Protein AF-A0A7J6SZP0-F1 (afdb_monomer_lite)

Secondary structure (DSSP, 8-state):
--HHHHHHHHHHHHHHHHHHHHHHHHH-PPP----S---------PPPPHHHHHH--PEEEEE-----TT---------HHHHHHHHTSTT-SSPPPEEEEESS--TTGGGTTTSTTEEEEES-TT-HHHHHT-

Radius of gyration: 18.11 Å; chains: 1; bounding box: 57×41×34 Å

InterPro domains:
  IPR003148 Regulator of K+ conductance, N-terminal lobe [PF22614] (77-134)

Foldseek 3Di:
DDPVVVVVVVVVVVVVVVVVVVVVVVVDDPDDDDDDDDDDPPPDFAFADVCLLVVDPAAEAEDDADQDPVNDRDQEAPPVCVVVVVLPDPVNPDRHAYEYEDCDDHPCVVVPRPPPRYGYQHDHSPDPVSVSSD

Structure (mmCIF, N/CA/C/O backbone):
data_AF-A0A7J6SZP0-F1
#
_entry.id   AF-A0A7J6SZP0-F1
#
loop_
_atom_site.group_PDB
_atom_site.id
_atom_site.type_symbol
_atom_site.label_atom_id
_atom_site.label_alt_id
_atom_site.label_comp_id
_atom_site.label_asym_id
_atom_site.label_entity_id
_atom_site.label_seq_id
_atom_site.pdbx_PDB_ins_code
_atom_site.Cartn_x
_atom_site.Cartn_y
_atom_site.Cartn_z
_atom_site.occupancy
_atom_site.B_iso_or_equiv
_atom_site.auth_seq_id
_atom_site.auth_comp_id
_atom_site.auth_asym_id
_atom_site.auth_atom_id
_atom_site.pdbx_PDB_model_num
ATOM 1 N N . VAL A 1 1 ? -26.754 -28.626 -17.261 1.00 53.50 1 VAL A N 1
ATOM 2 C CA . VAL A 1 1 ? -25.837 -28.246 -16.164 1.00 53.50 1 VAL A CA 1
ATOM 3 C C . VAL A 1 1 ? -26.694 -27.663 -15.058 1.00 53.50 1 VAL A C 1
ATOM 5 O O . VAL A 1 1 ? -27.429 -26.722 -15.334 1.00 53.50 1 VAL A O 1
ATOM 8 N N . THR A 1 2 ? -26.725 -28.284 -13.882 1.00 62.03 2 THR A N 1
ATOM 9 C CA . THR A 1 2 ? -27.535 -27.809 -12.745 1.00 62.03 2 THR A CA 1
ATOM 10 C C . THR A 1 2 ? -26.782 -26.728 -11.961 1.00 62.03 2 THR A C 1
ATOM 12 O O . THR A 1 2 ? -25.554 -26.681 -11.993 1.00 62.03 2 THR A O 1
ATOM 15 N N . LEU A 1 3 ? -27.505 -25.841 -11.268 1.00 54.12 3 LEU A N 1
ATOM 16 C CA . LEU A 1 3 ? -26.926 -24.761 -10.448 1.00 54.12 3 LEU A CA 1
ATOM 17 C C . LEU A 1 3 ? -25.909 -25.279 -9.414 1.00 54.12 3 LEU A C 1
ATOM 19 O O . LEU A 1 3 ? -24.869 -24.654 -9.214 1.00 54.12 3 LEU A O 1
ATOM 23 N N . ASP A 1 4 ? -26.148 -26.470 -8.866 1.00 61.09 4 ASP A N 1
ATOM 24 C CA . ASP A 1 4 ? -25.236 -27.134 -7.926 1.00 61.09 4 ASP A CA 1
ATOM 25 C C . ASP A 1 4 ? -23.891 -27.512 -8.567 1.00 61.09 4 ASP A C 1
ATOM 27 O O . ASP A 1 4 ? -22.842 -27.452 -7.923 1.00 61.09 4 ASP A O 1
ATOM 31 N N . GLN A 1 5 ? -23.888 -27.857 -9.860 1.00 57.06 5 GLN A N 1
ATOM 32 C CA . GLN A 1 5 ? -22.655 -28.159 -10.593 1.00 57.06 5 GLN A CA 1
ATOM 33 C C . GLN A 1 5 ? -21.827 -26.893 -10.832 1.00 57.06 5 GLN A C 1
ATOM 35 O O . GLN A 1 5 ? -20.605 -26.942 -10.724 1.00 57.06 5 GLN A O 1
ATOM 40 N N . LEU A 1 6 ? -22.473 -25.752 -11.095 1.00 47.41 6 LEU A N 1
ATOM 41 C CA . LEU A 1 6 ? -21.783 -24.470 -11.252 1.00 47.41 6 LEU A CA 1
ATOM 42 C C . LEU A 1 6 ? -21.203 -23.975 -9.923 1.00 47.41 6 LEU A C 1
ATOM 44 O O . LEU A 1 6 ? -20.042 -23.581 -9.892 1.00 47.41 6 LEU A O 1
ATOM 48 N N . GLN A 1 7 ? -21.945 -24.063 -8.815 1.00 52.03 7 GLN A N 1
ATOM 49 C CA . GLN A 1 7 ? -21.423 -23.690 -7.494 1.00 52.03 7 GLN A CA 1
ATOM 50 C C . GLN A 1 7 ? -20.244 -24.567 -7.063 1.00 52.03 7 GLN A C 1
ATOM 52 O O . GLN A 1 7 ? -19.256 -24.049 -6.546 1.00 52.03 7 GLN A O 1
ATOM 57 N N . SER A 1 8 ? -20.308 -25.875 -7.328 1.00 54.28 8 SER A N 1
ATOM 58 C CA . SER A 1 8 ? -19.207 -26.791 -7.024 1.00 54.28 8 SER A CA 1
ATOM 59 C C . SER A 1 8 ? -17.941 -26.451 -7.817 1.00 54.28 8 SER A C 1
ATOM 61 O O . SER A 1 8 ? -16.857 -26.417 -7.236 1.00 54.28 8 SER A O 1
ATOM 63 N N . VAL A 1 9 ? -18.070 -26.136 -9.111 1.00 58.94 9 VAL A N 1
ATOM 64 C CA . VAL A 1 9 ? -16.938 -25.715 -9.955 1.00 58.94 9 VAL A CA 1
ATOM 65 C C . VAL A 1 9 ? -16.370 -24.377 -9.477 1.00 58.94 9 VAL A C 1
ATOM 67 O O . VAL A 1 9 ? -15.164 -24.285 -9.262 1.00 58.94 9 VAL A O 1
ATOM 70 N N . TYR A 1 10 ? -17.225 -23.390 -9.188 1.00 51.06 10 TYR A N 1
ATOM 71 C CA . TYR A 1 10 ? -16.799 -22.085 -8.670 1.00 51.06 10 TYR A CA 1
ATOM 72 C C . TYR A 1 10 ? -16.066 -22.195 -7.328 1.00 51.06 10 TYR A C 1
ATOM 74 O O . TYR A 1 10 ? -15.024 -21.572 -7.149 1.00 51.06 10 TYR A O 1
ATOM 82 N N . SER A 1 11 ? -16.550 -23.012 -6.385 1.00 55.12 11 SER A N 1
ATOM 83 C CA . SER A 1 11 ? -15.856 -23.229 -5.106 1.00 55.12 11 SER A CA 1
ATOM 84 C C . SER A 1 11 ? -14.517 -23.954 -5.273 1.00 55.12 11 SER A C 1
ATOM 86 O O . SER A 1 11 ? -13.582 -23.692 -4.516 1.00 55.12 11 SER A O 1
ATOM 88 N N . LYS A 1 12 ? -14.403 -24.844 -6.265 1.00 57.12 12 LYS A N 1
ATOM 89 C CA . LYS A 1 12 ? -13.180 -25.609 -6.538 1.00 57.12 12 LYS A CA 1
ATOM 90 C C . LYS A 1 12 ? -12.113 -24.759 -7.233 1.00 57.12 12 LYS A C 1
ATOM 92 O O . LYS A 1 12 ? -10.943 -24.857 -6.872 1.00 57.12 12 LYS A O 1
ATOM 97 N N . GLU A 1 13 ? -12.514 -23.888 -8.159 1.00 56.03 13 GLU A N 1
ATOM 98 C CA . GLU A 1 13 ? -11.611 -22.941 -8.827 1.00 56.03 13 GLU A CA 1
ATOM 99 C C . GLU A 1 13 ? -11.140 -21.827 -7.885 1.00 56.03 13 GLU A C 1
ATOM 101 O O . GLU A 1 13 ? -9.942 -21.546 -7.830 1.00 56.03 13 GLU A O 1
ATOM 106 N N . LEU A 1 14 ? -12.034 -21.253 -7.067 1.00 53.38 14 LEU A N 1
ATOM 107 C CA . LEU A 1 14 ? -11.650 -20.232 -6.084 1.00 53.38 14 LEU A CA 1
ATOM 108 C C . LEU A 1 14 ? -10.738 -20.809 -4.989 1.00 53.38 14 LEU A C 1
ATOM 110 O O . LEU A 1 14 ? -9.807 -20.143 -4.539 1.00 53.38 14 LEU A O 1
ATOM 114 N N . GLY A 1 15 ? -10.990 -22.057 -4.576 1.00 55.91 15 GLY A N 1
ATOM 115 C CA . GLY A 1 15 ? -10.155 -22.780 -3.617 1.00 55.91 15 GLY A CA 1
ATOM 116 C C . GLY A 1 15 ? -8.759 -23.082 -4.164 1.00 55.91 15 GLY A C 1
ATOM 117 O O . GLY A 1 15 ? -7.773 -22.830 -3.476 1.00 55.91 15 GLY A O 1
ATOM 118 N N . GLY A 1 16 ? -8.662 -23.544 -5.415 1.00 62.00 16 GLY A N 1
ATOM 119 C CA . GLY A 1 16 ? -7.380 -23.818 -6.072 1.00 62.00 16 GLY A CA 1
ATOM 120 C C . GLY A 1 16 ? -6.554 -22.555 -6.326 1.00 62.00 16 GLY A C 1
ATOM 121 O O . GLY A 1 16 ? -5.349 -22.543 -6.082 1.00 62.00 16 GLY A O 1
ATOM 122 N N . HIS A 1 17 ? -7.203 -21.464 -6.741 1.00 53.41 17 HIS A N 1
ATOM 123 C CA . HIS A 1 17 ? -6.530 -20.179 -6.930 1.00 53.41 17 HIS A CA 1
ATOM 124 C C . HIS A 1 17 ? -6.019 -19.604 -5.600 1.00 53.41 17 HIS A C 1
ATOM 126 O O . HIS A 1 17 ? -4.885 -19.135 -5.514 1.00 53.41 17 HIS A O 1
ATOM 132 N N . ARG A 1 18 ? -6.812 -19.731 -4.530 1.00 57.81 18 ARG A N 1
ATOM 133 C CA . ARG A 1 18 ? -6.426 -19.322 -3.174 1.00 57.81 18 ARG A CA 1
ATOM 134 C C . ARG A 1 18 ? -5.241 -20.126 -2.632 1.00 57.81 18 ARG A C 1
ATOM 136 O O . ARG A 1 18 ? -4.347 -19.539 -2.030 1.00 57.81 18 ARG A O 1
ATOM 143 N N . GLU A 1 19 ? -5.213 -21.439 -2.849 1.00 58.31 19 GLU A N 1
ATOM 144 C CA . GLU A 1 19 ? -4.084 -22.303 -2.468 1.00 58.31 19 GLU A CA 1
ATOM 145 C C . GLU A 1 19 ? -2.809 -21.944 -3.250 1.00 58.31 19 GLU A C 1
ATOM 147 O O . GLU A 1 19 ? -1.726 -21.902 -2.669 1.00 58.31 19 GLU A O 1
ATOM 152 N N . SER A 1 20 ? -2.939 -21.602 -4.537 1.00 59.72 20 SER A N 1
ATOM 153 C CA . SER A 1 20 ? -1.817 -21.159 -5.375 1.00 59.72 20 SER A CA 1
ATOM 154 C C . SER A 1 20 ? -1.217 -19.839 -4.881 1.00 59.72 20 SER A C 1
ATOM 156 O O . SER A 1 20 ? -0.005 -19.754 -4.695 1.00 59.72 20 SER A O 1
ATOM 158 N N . ILE A 1 21 ? -2.057 -18.841 -4.581 1.00 56.12 21 ILE A N 1
ATOM 159 C CA . ILE A 1 21 ? -1.614 -17.555 -4.012 1.00 56.12 21 ILE A CA 1
ATOM 160 C C . ILE A 1 21 ? -0.946 -17.774 -2.647 1.00 56.12 21 ILE A C 1
ATOM 162 O O . ILE A 1 21 ? 0.094 -17.189 -2.351 1.00 56.12 21 ILE A O 1
ATOM 166 N N . MET A 1 22 ? -1.504 -18.658 -1.814 1.00 56.62 22 MET A N 1
ATOM 167 C CA . MET A 1 22 ? -0.937 -19.003 -0.506 1.00 56.62 22 MET A CA 1
ATOM 168 C C . MET A 1 22 ? 0.427 -19.692 -0.608 1.00 56.62 22 MET A C 1
ATOM 170 O O . MET A 1 22 ? 1.302 -19.447 0.225 1.00 56.62 22 MET A O 1
ATOM 174 N N . ALA A 1 23 ? 0.620 -20.559 -1.601 1.00 60.53 23 ALA A N 1
ATOM 175 C CA . ALA A 1 23 ? 1.902 -21.208 -1.847 1.00 60.53 23 ALA A CA 1
ATOM 176 C C . ALA A 1 23 ? 2.954 -20.201 -2.340 1.00 60.53 23 ALA A C 1
ATOM 178 O O . ALA A 1 23 ? 4.104 -20.253 -1.907 1.00 60.53 23 ALA A O 1
ATOM 179 N N . GLU A 1 24 ? 2.547 -19.246 -3.174 1.00 58.00 24 GLU A N 1
ATOM 180 C CA . GLU A 1 24 ? 3.423 -18.229 -3.757 1.00 58.00 24 GLU A CA 1
ATOM 181 C C . GLU A 1 24 ? 3.840 -17.155 -2.738 1.00 58.00 24 GLU A C 1
ATOM 183 O O . GLU A 1 24 ? 5.024 -16.837 -2.627 1.00 58.00 24 GLU A O 1
ATOM 188 N N . LEU A 1 25 ? 2.917 -16.697 -1.882 1.00 54.44 25 LEU A N 1
ATOM 189 C CA . LEU A 1 25 ? 3.224 -15.792 -0.763 1.00 54.44 25 LEU A CA 1
ATOM 190 C C . LEU A 1 25 ? 4.122 -16.439 0.305 1.00 54.44 25 LEU A C 1
ATOM 192 O O . LEU A 1 25 ? 4.884 -15.750 0.979 1.00 54.44 25 LEU A O 1
ATOM 196 N N . ARG A 1 26 ? 4.066 -17.769 0.467 1.00 56.75 26 ARG A N 1
ATOM 197 C CA . ARG A 1 26 ? 5.013 -18.511 1.322 1.00 56.75 26 ARG A CA 1
ATOM 198 C C . ARG A 1 26 ? 6.382 -18.698 0.664 1.00 56.75 26 ARG A C 1
ATOM 200 O O . ARG A 1 26 ? 7.357 -18.936 1.373 1.00 56.75 26 ARG A O 1
ATOM 207 N N . ALA A 1 27 ? 6.459 -18.616 -0.664 1.00 53.47 27 ALA A N 1
ATOM 208 C CA . ALA A 1 27 ? 7.682 -18.831 -1.432 1.00 53.47 27 ALA A CA 1
ATOM 209 C C . ALA A 1 27 ? 8.521 -17.556 -1.623 1.00 53.47 27 ALA A C 1
ATOM 211 O O . ALA A 1 27 ? 9.712 -17.663 -1.931 1.00 53.47 27 ALA A O 1
ATOM 212 N N . THR A 1 28 ? 7.958 -16.363 -1.403 1.00 44.62 28 THR A N 1
ATOM 213 C CA . THR A 1 28 ? 8.724 -15.110 -1.420 1.00 44.62 28 THR A CA 1
ATOM 214 C C . THR A 1 28 ? 9.664 -15.053 -0.216 1.00 44.62 28 THR A C 1
ATOM 216 O O . THR A 1 28 ? 9.285 -14.643 0.881 1.00 44.62 28 THR A O 1
ATOM 219 N N . LYS A 1 29 ? 10.909 -15.494 -0.415 1.00 38.22 29 LYS A N 1
ATOM 220 C CA . LYS A 1 29 ? 12.015 -15.201 0.502 1.00 38.22 29 LYS A CA 1
ATOM 221 C C . LYS A 1 29 ? 12.233 -13.682 0.543 1.00 38.22 29 LYS A C 1
ATOM 223 O O . LYS A 1 29 ? 12.048 -13.038 -0.489 1.00 38.22 29 LYS A O 1
ATOM 228 N N . PRO A 1 30 ? 12.653 -13.106 1.682 1.00 41.00 30 PRO A N 1
ATOM 229 C CA . PRO A 1 30 ? 13.149 -11.736 1.692 1.00 41.00 30 PRO A CA 1
ATOM 230 C C . PRO A 1 30 ? 14.291 -11.624 0.674 1.00 41.00 30 PRO A C 1
ATOM 232 O O . PRO A 1 30 ? 15.240 -12.413 0.709 1.00 41.00 30 PRO A O 1
ATOM 235 N N . VAL A 1 31 ? 14.151 -10.698 -0.271 1.00 41.78 31 VAL A N 1
ATOM 236 C CA . VAL A 1 31 ? 15.187 -10.376 -1.251 1.00 41.78 31 VAL A CA 1
ATOM 237 C C . VAL A 1 31 ? 16.313 -9.679 -0.491 1.00 41.78 31 VAL A C 1
ATOM 239 O O . VAL A 1 31 ? 16.105 -8.639 0.129 1.00 41.78 31 VAL A O 1
ATOM 242 N N . TYR A 1 32 ? 17.490 -10.303 -0.475 1.00 40.09 32 TYR A N 1
ATOM 243 C CA . TYR A 1 32 ? 18.718 -9.702 0.031 1.00 40.09 32 TYR A CA 1
ATOM 244 C C . TYR A 1 32 ? 19.544 -9.271 -1.177 1.00 40.09 32 TYR A C 1
ATOM 246 O O . TYR A 1 32 ? 20.165 -10.115 -1.822 1.00 40.09 32 TYR A O 1
ATOM 254 N N . ASP A 1 33 ? 19.549 -7.974 -1.473 1.00 45.56 33 ASP A N 1
ATOM 255 C CA . ASP A 1 33 ? 20.535 -7.395 -2.380 1.00 45.56 33 ASP A CA 1
ATOM 256 C C . ASP A 1 33 ? 21.881 -7.356 -1.655 1.00 45.56 33 ASP A C 1
ATOM 258 O O . ASP A 1 33 ? 22.114 -6.554 -0.749 1.00 45.56 33 ASP A O 1
ATOM 262 N N . GLY A 1 34 ? 22.754 -8.290 -2.021 1.00 45.47 34 GLY A N 1
ATOM 263 C CA . GLY A 1 34 ? 24.177 -8.201 -1.748 1.00 45.47 34 GLY A CA 1
ATOM 264 C C . GLY A 1 34 ? 24.881 -7.654 -2.980 1.00 45.47 34 GLY A C 1
ATOM 265 O O . GLY A 1 34 ? 25.047 -8.398 -3.938 1.00 45.47 34 GLY A O 1
ATOM 266 N N . ASP A 1 35 ? 25.242 -6.370 -2.964 1.00 39.81 35 ASP A N 1
ATOM 267 C CA . ASP A 1 35 ? 26.623 -5.898 -3.151 1.00 39.81 35 ASP A CA 1
ATOM 268 C C . ASP A 1 35 ? 26.713 -4.362 -3.014 1.00 39.81 35 ASP A C 1
ATOM 270 O O . ASP A 1 35 ? 25.770 -3.636 -3.323 1.00 39.81 35 ASP A O 1
ATOM 274 N N . ASP A 1 36 ? 27.881 -3.903 -2.551 1.00 45.62 36 ASP A N 1
ATOM 275 C CA . ASP A 1 36 ? 28.375 -2.515 -2.457 1.00 45.62 36 ASP A CA 1
ATOM 276 C C . ASP A 1 36 ? 27.948 -1.628 -1.259 1.00 45.62 36 ASP A C 1
ATOM 278 O O . ASP A 1 36 ? 27.299 -0.593 -1.368 1.00 45.62 36 ASP A O 1
ATOM 282 N N . ASN A 1 37 ? 28.462 -2.002 -0.083 1.00 47.88 37 ASN A N 1
ATOM 283 C CA . ASN A 1 37 ? 29.288 -1.139 0.782 1.00 47.88 37 ASN A CA 1
ATOM 284 C C . ASN A 1 37 ? 28.821 0.319 1.048 1.00 47.88 37 ASN A C 1
ATOM 286 O O . ASN A 1 37 ? 29.537 1.266 0.729 1.00 47.88 37 ASN A O 1
ATOM 290 N N . VAL A 1 38 ? 27.681 0.501 1.727 1.00 41.16 38 VAL A N 1
ATOM 291 C CA . VAL A 1 38 ? 27.410 1.634 2.643 1.00 41.16 38 VAL A CA 1
ATOM 292 C C . VAL A 1 38 ? 26.529 1.113 3.784 1.00 41.16 38 VAL A C 1
ATOM 294 O O . VAL A 1 38 ? 25.542 0.426 3.537 1.00 41.16 38 VAL A O 1
ATOM 297 N N . GLU A 1 39 ? 26.886 1.425 5.033 1.00 41.69 39 GLU A N 1
ATOM 298 C CA . GLU A 1 39 ? 26.100 1.155 6.246 1.00 41.69 39 GLU A CA 1
ATOM 299 C C . GLU A 1 39 ? 24.609 1.485 6.061 1.00 41.69 39 GLU A C 1
ATOM 301 O O . GLU A 1 39 ? 24.190 2.641 6.068 1.00 41.69 39 GLU A O 1
ATOM 306 N N . GLY A 1 40 ? 23.788 0.450 5.921 1.00 38.56 40 GLY A N 1
ATOM 307 C CA . GLY A 1 40 ? 22.345 0.578 5.816 1.00 38.56 40 GLY A CA 1
ATOM 308 C C . GLY A 1 40 ? 21.711 -0.704 6.311 1.00 38.56 40 GLY A C 1
ATOM 309 O O . GLY A 1 40 ? 21.647 -1.692 5.590 1.00 38.56 40 GLY A O 1
ATOM 310 N N . SER A 1 41 ? 21.278 -0.703 7.570 1.00 39.84 41 SER A N 1
ATOM 311 C CA . SER A 1 41 ? 20.473 -1.770 8.167 1.00 39.84 41 SER A CA 1
ATOM 312 C C . SER A 1 41 ? 19.433 -2.268 7.163 1.00 39.84 41 SER A C 1
ATOM 314 O O . SER A 1 41 ? 18.645 -1.447 6.691 1.00 39.84 41 SER A O 1
ATOM 316 N N . ALA A 1 42 ? 19.413 -3.571 6.871 1.00 46.12 42 ALA A N 1
ATOM 317 C CA . ALA A 1 42 ? 18.347 -4.210 6.108 1.00 46.12 42 ALA A CA 1
ATOM 318 C C . ALA A 1 42 ? 16.995 -3.731 6.663 1.00 46.12 42 ALA A C 1
ATOM 320 O O . ALA A 1 42 ? 16.601 -4.103 7.773 1.00 46.12 42 ALA A O 1
ATOM 321 N N . GLN A 1 43 ? 16.329 -2.810 5.959 1.00 55.34 43 GLN A N 1
ATOM 322 C CA . GLN A 1 43 ? 15.058 -2.260 6.411 1.00 55.34 43 GLN A CA 1
ATOM 323 C C . GLN A 1 43 ? 14.004 -3.334 6.174 1.00 55.34 43 GLN A C 1
ATOM 325 O O . GLN A 1 43 ? 13.410 -3.423 5.106 1.00 55.34 43 GLN A O 1
ATOM 330 N N . ALA A 1 44 ? 13.811 -4.182 7.182 1.00 66.06 44 ALA A N 1
ATOM 331 C CA . ALA A 1 44 ? 12.749 -5.168 7.185 1.00 66.06 44 ALA A CA 1
ATOM 332 C C . ALA A 1 44 ? 11.405 -4.449 7.000 1.00 66.06 44 ALA A C 1
ATOM 334 O O . ALA A 1 44 ? 11.051 -3.553 7.773 1.00 66.06 44 ALA A O 1
ATOM 335 N N . PHE A 1 45 ? 10.675 -4.831 5.958 1.00 78.50 45 PHE A N 1
ATOM 336 C CA . PHE A 1 45 ? 9.295 -4.428 5.749 1.00 78.50 45 PHE A CA 1
ATOM 337 C C . PHE A 1 45 ? 8.364 -5.597 6.068 1.00 78.50 45 PHE A C 1
ATOM 339 O O . PHE A 1 45 ? 8.771 -6.759 6.066 1.00 78.50 45 PHE A O 1
ATOM 346 N N . ILE A 1 46 ? 7.111 -5.276 6.381 1.00 83.12 46 ILE A N 1
ATOM 347 C CA . ILE A 1 46 ? 6.106 -6.262 6.771 1.00 83.12 46 ILE A CA 1
ATOM 348 C C . ILE A 1 46 ? 5.173 -6.469 5.572 1.00 83.12 46 ILE A C 1
ATOM 350 O O . ILE A 1 46 ? 4.523 -5.502 5.155 1.00 83.12 46 ILE A O 1
ATOM 354 N N . PRO A 1 47 ? 5.098 -7.685 5.001 1.00 88.25 47 PRO A N 1
ATOM 355 C CA . PRO A 1 47 ? 4.121 -7.983 3.963 1.00 88.25 47 PRO A CA 1
ATOM 356 C C . PRO A 1 47 ? 2.699 -7.987 4.550 1.00 88.25 47 PRO A C 1
ATOM 358 O O . PRO A 1 47 ? 2.522 -8.280 5.739 1.00 88.25 47 PRO A O 1
ATOM 361 N N . PRO A 1 48 ? 1.669 -7.684 3.744 1.00 91.31 48 PRO A N 1
ATOM 362 C CA . PRO A 1 48 ? 0.293 -7.685 4.220 1.00 91.31 48 PRO A CA 1
ATOM 363 C C . PRO A 1 48 ? -0.151 -9.100 4.640 1.00 91.31 48 PRO A C 1
ATOM 365 O O . PRO A 1 48 ? 0.061 -10.061 3.896 1.00 91.31 48 PRO A O 1
ATOM 368 N N . PRO A 1 49 ? -0.800 -9.264 5.810 1.00 92.50 49 PRO A N 1
ATOM 369 C CA . PRO A 1 49 ? -1.429 -10.523 6.186 1.00 92.50 49 PRO A CA 1
ATOM 370 C C . PRO A 1 49 ? -2.502 -10.927 5.172 1.00 92.50 49 PRO A C 1
ATOM 372 O O . PRO A 1 49 ? -3.291 -10.096 4.725 1.00 92.50 49 PRO A O 1
ATOM 375 N N . VAL A 1 50 ? -2.606 -12.221 4.873 1.00 88.50 50 VAL A N 1
ATOM 376 C CA . VAL A 1 50 ? -3.562 -12.731 3.872 1.00 88.50 50 VAL A CA 1
ATOM 377 C C . VAL A 1 50 ? -5.012 -12.391 4.227 1.00 88.50 50 VAL A C 1
ATOM 379 O O . VAL A 1 50 ? -5.809 -12.078 3.347 1.00 88.50 50 VAL A O 1
ATOM 382 N N . ASP A 1 51 ? -5.350 -12.373 5.516 1.00 89.88 51 ASP A N 1
ATOM 383 C CA . ASP A 1 51 ? -6.694 -12.014 5.977 1.00 89.88 51 ASP A CA 1
ATOM 384 C C . ASP A 1 51 ? -7.058 -10.554 5.669 1.00 89.88 51 ASP A C 1
ATOM 386 O O . ASP A 1 51 ? -8.239 -10.235 5.523 1.00 89.88 51 ASP A O 1
ATO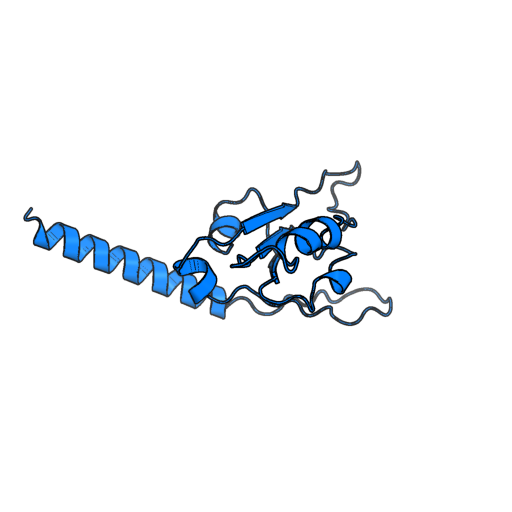M 390 N N . VAL A 1 52 ? -6.067 -9.661 5.560 1.00 90.25 52 VAL A N 1
ATOM 391 C CA . VAL A 1 52 ? -6.281 -8.276 5.114 1.00 90.25 52 VAL A CA 1
ATOM 392 C C . VAL A 1 52 ? -6.640 -8.265 3.632 1.00 90.25 52 VAL A C 1
ATOM 394 O O . VAL A 1 52 ? -7.661 -7.679 3.272 1.00 90.25 52 VAL A O 1
ATOM 397 N N . LEU A 1 53 ? -5.859 -8.971 2.809 1.00 90.00 53 LEU A N 1
ATOM 398 C CA . LEU A 1 53 ? -6.048 -9.036 1.357 1.00 90.00 53 LEU A CA 1
ATOM 399 C C . LEU A 1 53 ? -7.403 -9.653 0.984 1.00 90.00 53 LEU A C 1
ATOM 401 O O . LEU A 1 53 ? -8.155 -9.086 0.195 1.00 90.00 53 LEU A O 1
ATOM 405 N N . VAL A 1 54 ? -7.757 -10.787 1.599 1.00 90.50 54 VAL A N 1
ATOM 406 C CA . VAL A 1 54 ? -8.994 -11.530 1.290 1.00 90.50 54 VAL A CA 1
ATOM 407 C C . VAL A 1 54 ? -10.247 -10.793 1.762 1.00 90.50 54 VAL A C 1
ATOM 409 O O . VAL A 1 54 ? -11.280 -10.840 1.095 1.00 90.50 54 VAL A O 1
ATOM 412 N N . ARG A 1 55 ? -10.187 -10.123 2.919 1.00 90.44 55 ARG A N 1
ATOM 413 C CA . ARG A 1 55 ? -11.334 -9.372 3.452 1.00 90.44 55 ARG A CA 1
ATOM 414 C C . ARG A 1 55 ? -11.653 -8.139 2.605 1.00 90.44 55 ARG A C 1
ATOM 416 O O . ARG A 1 55 ? -12.808 -7.713 2.573 1.00 90.44 55 ARG A O 1
ATOM 423 N N . GLY A 1 56 ? -10.643 -7.566 1.954 1.00 87.94 56 GLY A N 1
ATOM 424 C CA . GLY A 1 56 ? -10.770 -6.329 1.200 1.00 87.94 56 GLY A CA 1
ATOM 425 C C . GLY A 1 56 ? -11.045 -5.102 2.081 1.00 87.94 56 GLY A C 1
ATOM 426 O O . GLY A 1 56 ? -11.089 -5.155 3.317 1.00 87.94 56 GLY A O 1
ATOM 427 N N . GLY A 1 57 ? -11.237 -3.957 1.422 1.00 92.00 57 GLY A N 1
ATOM 428 C CA . GLY A 1 57 ? -11.461 -2.665 2.080 1.00 92.00 57 GLY A CA 1
ATOM 429 C C . GLY A 1 57 ? -10.187 -1.988 2.592 1.00 92.00 57 GLY A C 1
ATOM 430 O O . GLY A 1 57 ? -10.283 -0.982 3.297 1.00 92.00 57 GLY A O 1
ATOM 431 N N . HIS A 1 58 ? -9.016 -2.529 2.263 1.00 95.44 58 HIS A N 1
ATOM 432 C CA . HIS A 1 58 ? -7.730 -1.852 2.385 1.00 95.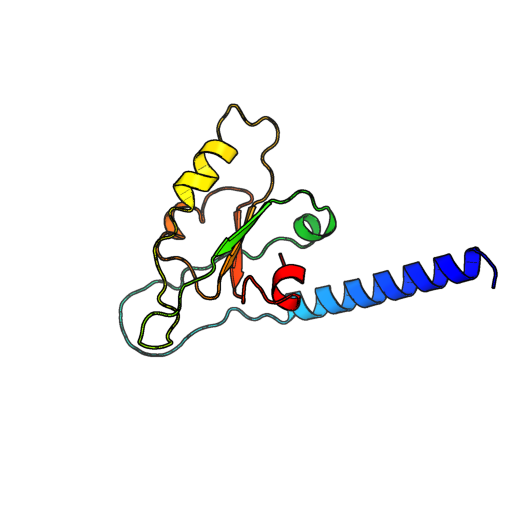44 58 HIS A CA 1
ATOM 433 C C . HIS A 1 58 ? -7.543 -0.812 1.275 1.00 95.44 58 HIS A C 1
ATOM 435 O O . HIS A 1 58 ? -8.228 -0.817 0.253 1.00 95.44 58 HIS A O 1
ATOM 441 N N . ILE A 1 59 ? -6.631 0.120 1.519 1.00 96.50 59 ILE A N 1
ATOM 442 C CA . ILE A 1 59 ? -6.240 1.177 0.591 1.00 96.50 59 ILE A CA 1
ATOM 443 C C . ILE A 1 59 ? -4.932 0.747 -0.061 1.00 96.50 59 ILE A C 1
ATOM 445 O O . ILE A 1 59 ? -3.970 0.447 0.643 1.00 96.50 59 ILE A O 1
ATOM 449 N N . VAL A 1 60 ? -4.879 0.769 -1.389 1.00 94.88 60 VAL A N 1
ATOM 450 C CA . VAL A 1 60 ? -3.649 0.492 -2.134 1.00 94.88 60 VAL A CA 1
ATOM 451 C C . VAL A 1 60 ? -3.006 1.815 -2.545 1.00 94.88 60 VAL A C 1
ATOM 453 O O . VAL A 1 60 ? -3.628 2.630 -3.228 1.00 94.88 60 VAL A O 1
ATOM 456 N N . PHE A 1 61 ? -1.765 2.040 -2.116 1.00 95.00 61 PHE A N 1
ATOM 457 C CA . PHE A 1 61 ? -0.948 3.184 -2.513 1.00 95.00 61 PHE A CA 1
ATOM 458 C C . PHE A 1 61 ? 0.035 2.733 -3.591 1.00 95.00 61 PHE A C 1
ATOM 460 O O . PHE A 1 61 ? 0.965 1.974 -3.320 1.00 95.00 61 PHE A O 1
ATOM 467 N N . LEU A 1 62 ? -0.165 3.210 -4.816 1.00 93.44 62 LEU A N 1
ATOM 468 C CA . LEU A 1 62 ? 0.667 2.857 -5.960 1.00 93.44 62 LEU A CA 1
ATOM 469 C C . LEU A 1 62 ? 1.750 3.910 -6.168 1.00 93.44 62 LEU A C 1
ATOM 471 O O . LEU A 1 62 ? 1.447 5.065 -6.467 1.00 93.44 62 LEU A O 1
ATOM 475 N N . SER A 1 63 ? 3.012 3.508 -6.041 1.00 90.81 63 SER A N 1
ATOM 476 C CA . SER A 1 63 ? 4.143 4.382 -6.339 1.00 90.81 63 SER A CA 1
ATOM 477 C C . SER A 1 63 ? 4.689 4.100 -7.727 1.00 90.81 63 SER A C 1
ATOM 479 O O . SER A 1 63 ? 5.450 3.156 -7.937 1.00 90.81 63 SER A O 1
ATOM 481 N N . VAL A 1 64 ? 4.303 4.939 -8.683 1.00 86.44 64 VAL A N 1
ATOM 482 C CA . VAL A 1 64 ? 4.821 4.879 -10.049 1.00 86.44 64 VAL A CA 1
ATOM 483 C C . VAL A 1 64 ? 6.047 5.782 -10.131 1.00 86.44 64 VAL A C 1
ATOM 485 O O . VAL A 1 64 ? 5.928 7.001 -10.240 1.00 86.44 64 VAL A O 1
ATOM 488 N N . ALA A 1 65 ? 7.238 5.188 -10.056 1.00 74.69 65 ALA A N 1
ATOM 489 C CA . ALA A 1 65 ? 8.471 5.924 -10.302 1.00 74.69 65 ALA A CA 1
ATOM 490 C C . ALA A 1 65 ? 8.541 6.334 -11.782 1.00 74.69 65 ALA A C 1
ATOM 492 O O . ALA A 1 65 ? 8.376 5.504 -12.676 1.00 74.69 65 ALA A O 1
ATOM 493 N N . GLY A 1 66 ? 8.814 7.613 -12.042 1.00 64.94 66 GLY A N 1
ATOM 494 C CA . GLY A 1 66 ? 9.203 8.058 -13.376 1.00 64.94 66 GLY A CA 1
ATOM 495 C C . GLY A 1 66 ? 10.592 7.520 -13.711 1.00 64.94 66 GLY A C 1
ATOM 496 O O . GLY A 1 66 ? 11.508 7.596 -12.891 1.00 64.94 66 GLY A O 1
ATOM 497 N N . THR A 1 67 ? 10.773 6.978 -14.912 1.00 58.62 67 THR A N 1
ATOM 498 C CA . THR A 1 67 ? 12.110 6.706 -15.448 1.00 58.62 67 THR A CA 1
ATOM 499 C C . THR A 1 67 ? 12.822 8.034 -15.668 1.00 58.62 67 THR A C 1
ATOM 501 O O . THR A 1 67 ? 12.451 8.791 -16.562 1.00 58.62 67 THR A O 1
ATOM 504 N N . GLY A 1 68 ? 13.834 8.327 -14.849 1.00 58.56 68 GLY A N 1
ATOM 505 C CA . GLY A 1 68 ? 14.826 9.341 -15.202 1.00 58.56 68 GLY A CA 1
ATOM 506 C C . GLY A 1 68 ? 15.646 8.887 -16.413 1.00 58.56 68 GLY A C 1
ATOM 507 O O . GLY A 1 68 ? 15.617 7.710 -16.780 1.00 58.56 68 GLY A O 1
ATOM 508 N N . ASP A 1 69 ? 16.423 9.798 -16.999 1.00 56.16 69 ASP A N 1
ATOM 509 C CA . ASP A 1 69 ? 17.193 9.582 -18.240 1.00 56.16 69 ASP A CA 1
ATOM 510 C C . ASP A 1 69 ? 18.154 8.371 -18.215 1.00 56.16 69 ASP A C 1
ATOM 512 O O . ASP A 1 69 ? 18.643 7.935 -19.253 1.00 56.16 69 ASP A O 1
ATOM 516 N N . SER A 1 70 ? 18.419 7.793 -17.039 1.00 64.94 70 SER A N 1
ATOM 517 C CA . SER A 1 70 ? 19.279 6.621 -16.840 1.00 64.94 70 SER A CA 1
ATOM 518 C C . SER A 1 70 ? 18.551 5.269 -16.857 1.00 64.94 70 SER A C 1
ATOM 520 O O . SER A 1 70 ? 19.205 4.237 -16.701 1.00 64.94 70 SER A O 1
ATOM 522 N N . GLY A 1 71 ? 17.218 5.238 -16.988 1.00 58.66 71 GLY A N 1
ATOM 523 C CA . GLY A 1 71 ? 16.423 4.000 -17.011 1.00 58.66 71 GLY A CA 1
ATOM 524 C C . GLY A 1 71 ? 16.415 3.198 -15.698 1.00 58.66 71 GLY A C 1
ATOM 525 O O . GLY A 1 71 ? 15.750 2.168 -15.620 1.00 58.66 71 GLY A O 1
ATOM 526 N N . LYS A 1 72 ? 17.118 3.659 -14.654 1.00 59.94 72 LYS A N 1
ATOM 527 C CA . LYS A 1 72 ? 17.084 3.066 -13.311 1.00 59.94 72 LYS A CA 1
ATOM 528 C C . LYS A 1 72 ? 15.949 3.675 -12.493 1.00 59.94 72 LYS A C 1
ATOM 530 O O . LYS A 1 72 ? 15.811 4.897 -12.425 1.00 59.94 72 LYS A O 1
ATOM 535 N N . SER A 1 73 ? 15.177 2.826 -11.818 1.00 61.06 73 SER A N 1
ATOM 536 C CA . SER A 1 73 ? 14.228 3.252 -10.790 1.00 61.06 73 SER A CA 1
ATOM 537 C C . SER A 1 73 ? 15.005 3.834 -9.611 1.00 61.06 73 SER A C 1
ATOM 539 O O . SER A 1 73 ? 15.683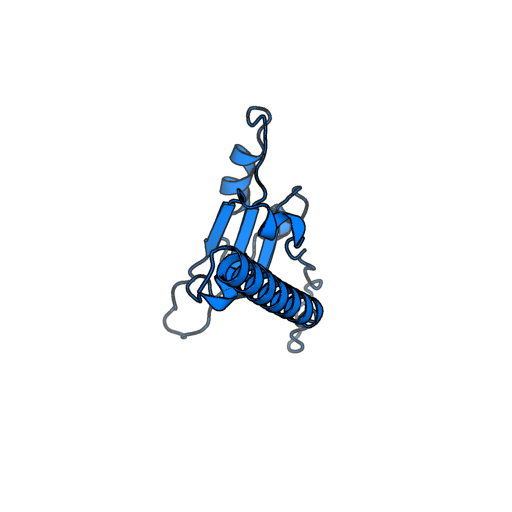 3.115 -8.878 1.00 61.06 73 SER A O 1
ATOM 541 N N . VAL A 1 74 ? 14.949 5.151 -9.444 1.00 65.00 74 VAL A N 1
ATOM 542 C CA . VAL A 1 74 ? 15.562 5.821 -8.298 1.00 65.00 74 VAL A CA 1
ATOM 543 C C . VAL A 1 74 ? 14.563 5.790 -7.149 1.00 65.00 74 VAL A C 1
ATOM 545 O O . VAL A 1 74 ? 13.463 6.323 -7.280 1.00 65.00 74 VAL A O 1
ATOM 548 N N . SER A 1 75 ? 14.949 5.206 -6.011 1.00 71.94 75 SER A N 1
ATOM 549 C CA . SER A 1 75 ? 14.157 5.332 -4.786 1.00 71.94 75 SER A CA 1
ATOM 550 C C . SER A 1 75 ? 14.092 6.813 -4.388 1.00 71.94 75 SER A C 1
ATOM 552 O O . SER A 1 75 ? 15.117 7.473 -4.152 1.00 71.94 75 SER A O 1
ATOM 554 N N . MET A 1 76 ? 12.877 7.352 -4.378 1.00 80.38 76 MET A N 1
ATOM 555 C CA . MET A 1 76 ? 12.562 8.735 -4.032 1.00 80.38 76 MET A CA 1
ATOM 556 C C . MET A 1 76 ? 11.705 8.767 -2.762 1.00 80.38 76 MET A C 1
ATOM 558 O O . MET A 1 76 ? 10.964 7.815 -2.512 1.00 80.38 76 MET A O 1
ATOM 562 N N . PRO A 1 77 ? 11.804 9.831 -1.947 1.00 86.69 77 PRO A N 1
ATOM 563 C CA . PRO A 1 77 ? 10.852 10.045 -0.866 1.00 86.69 77 PRO A CA 1
ATOM 564 C C . PRO A 1 77 ? 9.460 10.287 -1.461 1.00 86.69 77 PRO A C 1
ATOM 566 O O . PRO A 1 77 ? 9.314 11.104 -2.373 1.00 86.69 77 PRO A O 1
ATOM 569 N N . LEU A 1 78 ? 8.450 9.579 -0.960 1.00 89.31 78 LEU A N 1
ATOM 570 C CA . LEU A 1 78 ? 7.075 9.670 -1.474 1.00 89.31 78 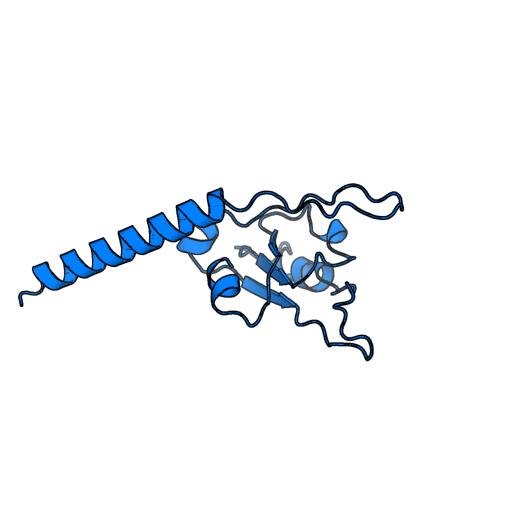LEU A CA 1
ATOM 571 C C . LEU A 1 78 ? 6.164 10.533 -0.591 1.00 89.31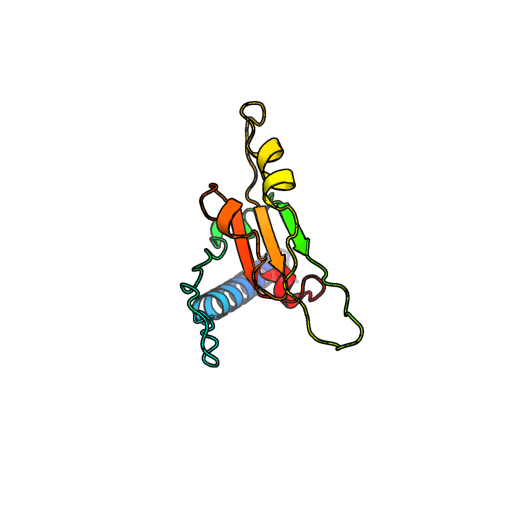 78 LEU A C 1
ATOM 573 O O . LEU A 1 78 ? 5.040 10.843 -0.983 1.00 89.31 78 LEU A O 1
ATOM 577 N N . GLY A 1 79 ? 6.631 10.921 0.596 1.00 91.94 79 GLY A N 1
ATOM 578 C CA . GLY A 1 79 ? 5.828 11.620 1.591 1.00 91.94 79 GLY A CA 1
ATOM 579 C C . GLY A 1 79 ? 4.737 10.726 2.177 1.00 91.94 79 GLY A C 1
ATOM 580 O O . GLY A 1 79 ? 3.649 11.216 2.487 1.00 91.94 79 GLY A O 1
ATOM 581 N N . ILE A 1 80 ? 4.998 9.420 2.323 1.00 93.12 80 ILE A N 1
ATOM 582 C CA . ILE A 1 80 ? 3.974 8.435 2.722 1.00 93.12 80 ILE A CA 1
ATOM 583 C C . ILE A 1 80 ? 3.385 8.799 4.083 1.00 93.12 80 ILE A C 1
ATOM 585 O O . ILE A 1 80 ? 2.173 8.709 4.275 1.00 93.12 80 ILE A O 1
ATOM 589 N N . ALA A 1 81 ? 4.214 9.286 5.009 1.00 94.88 81 ALA A N 1
ATOM 590 C CA . ALA A 1 81 ? 3.757 9.739 6.318 1.00 94.88 81 ALA A CA 1
ATOM 591 C C . ALA A 1 81 ? 2.654 10.801 6.204 1.00 94.88 81 ALA A C 1
ATOM 593 O O . ALA A 1 81 ? 1.635 10.698 6.880 1.00 94.88 81 ALA A O 1
ATOM 594 N N . LYS A 1 82 ? 2.771 11.753 5.272 1.00 95.81 82 LYS A N 1
ATOM 595 C CA . LYS A 1 82 ? 1.767 12.813 5.061 1.00 95.81 82 LYS A CA 1
ATOM 596 C C . LYS A 1 82 ? 0.450 12.307 4.494 1.00 95.81 82 LYS A C 1
ATOM 598 O O . LYS A 1 82 ? -0.585 12.934 4.709 1.00 95.81 82 LYS A O 1
ATOM 603 N N . PHE A 1 83 ? 0.475 11.163 3.823 1.00 94.88 83 PHE A N 1
ATOM 604 C CA . PHE A 1 83 ? -0.730 10.464 3.399 1.00 94.88 83 PHE A CA 1
ATOM 605 C C . PHE A 1 83 ? -1.346 9.634 4.537 1.00 94.88 83 PHE A C 1
ATOM 607 O O . PHE A 1 83 ? -2.562 9.639 4.729 1.00 94.88 83 PHE A O 1
ATOM 614 N N . VAL A 1 84 ? -0.517 8.937 5.317 1.00 95.69 84 VAL A N 1
ATOM 615 C CA . VAL A 1 84 ? -0.964 8.010 6.368 1.00 95.69 84 VAL A CA 1
ATOM 616 C C . VAL A 1 84 ? -1.443 8.740 7.628 1.00 95.69 84 VAL A C 1
ATOM 618 O O . VAL A 1 84 ? -2.463 8.352 8.197 1.00 95.69 84 VAL A O 1
ATOM 621 N N . GLU A 1 85 ? -0.755 9.803 8.050 1.00 95.06 85 GLU A N 1
ATOM 622 C CA . GLU A 1 85 ? -1.064 10.613 9.241 1.00 95.06 85 GLU A CA 1
ATOM 623 C C . GLU A 1 85 ? -2.559 10.987 9.350 1.00 95.06 85 GLU A C 1
ATOM 625 O O . GLU A 1 85 ? -3.188 10.643 10.357 1.00 95.06 85 GLU A O 1
ATOM 630 N N . PRO A 1 86 ? -3.196 11.625 8.344 1.00 95.19 86 PRO A N 1
ATOM 631 C CA . PRO A 1 86 ? -4.610 11.988 8.439 1.00 95.19 86 PRO A CA 1
ATOM 632 C C . PRO A 1 86 ? -5.542 10.767 8.500 1.00 95.19 86 PRO A C 1
ATOM 634 O O . PRO A 1 86 ? -6.540 10.801 9.227 1.00 95.19 86 PRO A O 1
ATOM 637 N N . LEU A 1 87 ? -5.194 9.668 7.816 1.00 95.44 87 LEU A N 1
ATOM 638 C CA . LEU A 1 87 ? -5.946 8.401 7.811 1.00 95.44 87 LEU A CA 1
ATOM 639 C C . LEU A 1 87 ? -5.807 7.600 9.115 1.00 95.44 87 LEU A C 1
ATOM 641 O O . LEU A 1 87 ? -6.527 6.622 9.334 1.00 95.44 87 LEU A O 1
ATOM 645 N N . ARG A 1 88 ? -4.858 7.986 9.969 1.00 94.94 88 ARG A N 1
ATOM 646 C CA . ARG A 1 88 ? -4.627 7.425 11.307 1.00 94.94 88 ARG A CA 1
ATOM 647 C C . ARG A 1 88 ? -4.977 8.409 12.420 1.00 94.94 88 ARG A C 1
ATOM 649 O O . ARG A 1 88 ? -4.760 8.115 13.591 1.00 94.94 88 ARG A O 1
ATOM 656 N N . SER A 1 89 ? -5.538 9.564 12.073 1.00 94.69 89 SER A N 1
ATOM 657 C CA . SER A 1 89 ? -5.955 10.560 13.053 1.00 94.69 89 SER A CA 1
ATOM 658 C C . SER A 1 89 ? -7.046 10.021 13.983 1.00 94.69 89 SER A C 1
ATOM 660 O O . SER A 1 89 ? -7.859 9.179 13.601 1.00 94.69 89 SER A O 1
ATOM 662 N N . GLN A 1 90 ? -7.133 10.594 15.185 1.00 94.31 90 GLN A N 1
ATOM 663 C CA . GLN A 1 90 ? -8.165 10.271 16.182 1.00 94.31 90 GLN A CA 1
ATOM 664 C C . GLN A 1 90 ? -9.612 10.457 15.685 1.00 94.31 90 GLN A C 1
ATOM 666 O O . GLN A 1 90 ? -10.550 9.935 16.281 1.00 94.31 90 GLN A O 1
ATOM 671 N N . TYR A 1 91 ? -9.809 11.203 14.595 1.00 94.94 91 TYR A N 1
ATOM 672 C CA . TYR A 1 91 ? -11.119 11.422 13.980 1.00 94.94 91 TYR A CA 1
ATOM 673 C C . TYR A 1 91 ? -11.551 10.253 13.080 1.00 94.94 91 TYR A C 1
ATOM 675 O O . TYR A 1 91 ? -12.728 10.139 12.728 1.00 94.94 91 TYR A O 1
ATOM 683 N N . THR A 1 92 ? -10.624 9.356 12.739 1.00 94.19 92 THR A N 1
ATOM 684 C CA . THR A 1 92 ? -10.890 8.166 11.932 1.00 94.19 92 THR A CA 1
ATOM 685 C C . THR A 1 92 ? -11.324 7.017 12.835 1.00 94.19 92 THR A C 1
ATOM 687 O O . THR A 1 92 ? -10.509 6.333 13.444 1.00 94.19 92 THR A O 1
ATOM 690 N N . LYS A 1 93 ? -12.637 6.776 12.908 1.00 93.50 93 LYS A N 1
ATOM 691 C CA . LYS A 1 93 ? -13.220 5.737 13.780 1.00 93.50 93 LYS A CA 1
ATOM 692 C C . LYS A 1 93 ? -12.799 4.310 13.412 1.00 93.50 93 LYS A C 1
ATOM 694 O O . LYS A 1 93 ? -12.797 3.437 14.270 1.00 93.50 93 LYS A O 1
ATOM 699 N N . GLN A 1 94 ? -12.522 4.064 12.133 1.00 92.75 94 GLN A N 1
ATOM 700 C CA . GLN A 1 94 ? -12.173 2.747 11.603 1.00 92.75 94 GLN A CA 1
ATOM 701 C C . GLN A 1 94 ? -11.038 2.903 10.585 1.00 92.75 94 GLN A C 1
ATOM 703 O O . GLN A 1 94 ? -11.312 3.081 9.393 1.00 92.75 94 GLN A O 1
ATOM 708 N N . PRO A 1 95 ? -9.770 2.905 11.034 1.00 94.31 95 PRO A N 1
ATOM 709 C CA . PRO A 1 95 ? -8.640 2.985 10.122 1.00 94.31 95 PRO A CA 1
ATOM 710 C C . PRO A 1 95 ? -8.636 1.762 9.199 1.00 94.31 95 PRO A C 1
ATOM 712 O O . PRO A 1 95 ? -8.812 0.626 9.637 1.00 94.31 95 PRO A O 1
ATOM 715 N N . ARG A 1 96 ? -8.466 2.001 7.897 1.00 95.81 96 ARG A N 1
ATOM 716 C CA . ARG A 1 96 ? -8.310 0.930 6.908 1.00 95.81 96 ARG A CA 1
ATOM 717 C C . ARG A 1 96 ? -6.835 0.546 6.786 1.00 95.81 96 ARG A C 1
ATOM 719 O O . ARG A 1 96 ? -5.990 1.448 6.840 1.00 95.81 96 ARG A O 1
ATOM 726 N N . PRO A 1 97 ? -6.514 -0.742 6.583 1.00 96.38 97 PRO A N 1
ATOM 727 C CA . PRO A 1 97 ? -5.161 -1.142 6.233 1.00 96.38 97 PRO A CA 1
ATOM 728 C C . PRO A 1 97 ? -4.688 -0.447 4.960 1.00 96.38 97 PRO A C 1
ATOM 730 O O . PRO A 1 97 ? -5.499 -0.171 4.076 1.00 96.38 97 PRO A O 1
ATOM 733 N N . ILE A 1 98 ? -3.399 -0.141 4.887 1.00 96.56 98 ILE A N 1
ATOM 734 C CA . ILE A 1 98 ? -2.772 0.519 3.743 1.00 96.56 98 ILE A CA 1
ATOM 735 C C . ILE A 1 98 ? -1.676 -0.403 3.221 1.00 96.56 98 ILE A C 1
ATOM 737 O O . ILE A 1 98 ? -0.813 -0.824 3.989 1.00 96.56 98 ILE A O 1
ATOM 741 N N . VAL A 1 99 ? -1.706 -0.707 1.928 1.00 95.75 99 VAL A N 1
ATOM 742 C CA . VAL A 1 99 ? -0.691 -1.516 1.250 1.00 95.75 99 VAL A CA 1
ATOM 743 C C . VAL A 1 99 ? 0.013 -0.643 0.223 1.00 95.75 99 VAL A C 1
ATOM 745 O O . VAL A 1 99 ? -0.615 -0.116 -0.693 1.00 95.75 99 VAL A O 1
ATOM 748 N N . VAL A 1 100 ? 1.315 -0.449 0.402 1.00 94.88 100 VAL A N 1
ATOM 749 C CA . VAL A 1 100 ? 2.154 0.342 -0.500 1.00 94.88 100 VAL A CA 1
ATOM 750 C C . VAL A 1 100 ? 2.811 -0.593 -1.505 1.00 94.88 100 VAL A C 1
ATOM 752 O O . VAL A 1 100 ? 3.550 -1.489 -1.105 1.00 94.88 100 VAL A O 1
ATOM 755 N N . VAL A 1 101 ? 2.564 -0.367 -2.796 1.00 93.69 101 VAL A N 1
ATOM 756 C CA . VAL A 1 101 ? 3.170 -1.128 -3.896 1.00 93.69 101 VAL A CA 1
ATOM 757 C C . VAL A 1 101 ? 4.164 -0.236 -4.627 1.00 93.69 101 VAL A C 1
ATOM 759 O O . VAL A 1 101 ? 3.788 0.817 -5.154 1.00 93.69 101 VAL A O 1
ATOM 762 N N . ALA A 1 102 ? 5.432 -0.639 -4.649 1.00 91.69 102 ALA A N 1
ATOM 763 C CA . ALA A 1 102 ? 6.489 0.092 -5.341 1.00 91.69 102 ALA A CA 1
ATOM 764 C C . ALA A 1 102 ? 7.605 -0.845 -5.809 1.00 91.69 102 ALA A C 1
ATOM 766 O O . ALA A 1 102 ? 7.880 -1.860 -5.170 1.00 91.69 102 ALA A O 1
ATOM 767 N N . SER A 1 103 ? 8.311 -0.452 -6.871 1.00 89.00 103 SER A N 1
ATOM 768 C CA . SER A 1 103 ? 9.425 -1.237 -7.424 1.00 89.00 103 SER A CA 1
ATOM 769 C C . SER A 1 103 ? 10.653 -1.315 -6.512 1.00 89.00 103 SER A C 1
ATOM 771 O O . SER A 1 103 ? 11.561 -2.083 -6.788 1.00 89.00 103 SER A O 1
ATOM 773 N N . SER A 1 104 ? 10.723 -0.472 -5.481 1.00 88.25 104 SER A N 1
ATOM 774 C CA . SER A 1 104 ? 11.801 -0.444 -4.491 1.00 88.25 104 SER A CA 1
ATOM 775 C C . SER A 1 104 ? 11.293 0.203 -3.208 1.00 88.25 104 SER A C 1
ATOM 777 O O . SER A 1 104 ? 10.401 1.058 -3.275 1.00 88.25 104 SER A O 1
ATOM 779 N N . LEU A 1 105 ? 11.899 -0.120 -2.064 1.00 88.88 105 LEU A N 1
ATOM 780 C CA . LEU A 1 105 ? 11.527 0.488 -0.788 1.00 88.88 105 LEU A CA 1
ATOM 781 C C . LE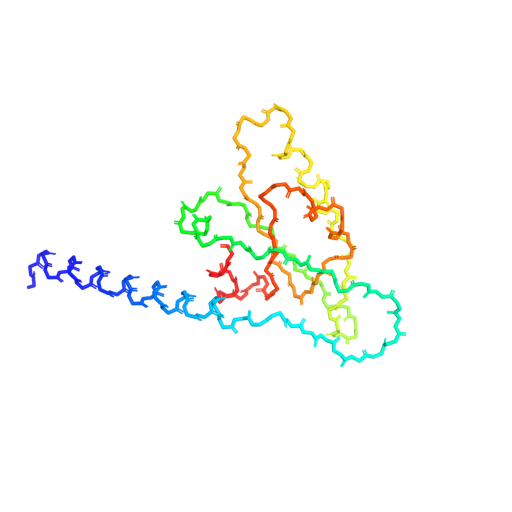U A 1 105 ? 11.699 2.027 -0.830 1.00 88.88 105 LEU A C 1
ATOM 783 O O . LEU A 1 105 ? 12.783 2.517 -1.174 1.00 88.88 105 LEU A O 1
ATOM 787 N N . PRO A 1 106 ? 10.655 2.806 -0.494 1.00 90.06 106 PRO A N 1
ATOM 788 C CA . PRO A 1 106 ? 10.735 4.264 -0.434 1.00 90.06 106 PRO A CA 1
ATOM 789 C C . PRO A 1 106 ? 11.751 4.738 0.614 1.00 90.06 106 PRO A C 1
ATOM 791 O O . PRO A 1 106 ? 11.836 4.171 1.703 1.00 90.06 106 PRO A O 1
ATOM 794 N N . LYS A 1 107 ? 12.506 5.808 0.327 1.00 90.12 107 LYS A N 1
ATOM 795 C CA . LYS A 1 107 ? 13.530 6.338 1.261 1.00 90.12 107 LYS A CA 1
ATOM 796 C C . LYS A 1 107 ? 12.949 6.756 2.615 1.00 90.12 107 LYS A C 1
ATOM 798 O O . LYS A 1 107 ? 13.597 6.615 3.652 1.00 90.12 107 LYS A O 1
ATOM 803 N N . ASP A 1 108 ? 11.721 7.251 2.601 1.00 92.00 108 ASP A N 1
ATOM 804 C CA . ASP A 1 108 ? 10.947 7.693 3.759 1.00 92.00 108 ASP A CA 1
ATOM 805 C C . ASP A 1 108 ? 10.147 6.558 4.429 1.00 92.00 108 ASP A C 1
ATOM 807 O O . ASP A 1 108 ? 9.373 6.808 5.348 1.00 92.00 108 ASP A O 1
ATOM 811 N N . TRP A 1 109 ? 10.349 5.288 4.043 1.00 92.12 109 TRP A N 1
ATOM 812 C CA . TRP A 1 109 ? 9.619 4.153 4.631 1.00 92.12 109 TRP A CA 1
ATOM 813 C C . TRP A 1 109 ? 9.777 4.042 6.154 1.00 92.12 109 TRP A C 1
ATOM 815 O O . TRP A 1 109 ? 8.855 3.654 6.876 1.00 92.12 109 TRP A O 1
ATOM 825 N N . HIS A 1 110 ? 10.947 4.422 6.664 1.00 92.31 110 HIS A N 1
ATOM 826 C CA . HIS A 1 110 ? 11.248 4.428 8.091 1.00 92.31 110 HIS A CA 1
ATOM 827 C C . HIS A 1 110 ? 10.291 5.305 8.922 1.00 92.31 110 HIS A C 1
ATOM 829 O O . HIS A 1 110 ? 10.132 5.032 10.112 1.00 92.31 110 HIS A O 1
ATOM 835 N N . GLU A 1 111 ? 9.635 6.298 8.310 1.00 93.50 111 GLU A N 1
ATOM 836 C CA . GLU A 1 111 ? 8.649 7.171 8.959 1.00 93.50 111 GLU A CA 1
ATOM 837 C C . GLU A 1 111 ? 7.306 6.469 9.205 1.00 93.50 111 GLU A C 1
ATOM 839 O O . GLU A 1 111 ? 6.570 6.840 10.117 1.00 93.50 111 GLU A O 1
ATOM 844 N N . VAL A 1 112 ? 6.982 5.440 8.411 1.00 93.44 112 VAL A N 1
ATOM 845 C CA . VAL A 1 112 ? 5.671 4.767 8.443 1.00 93.44 112 VAL A CA 1
ATOM 846 C C . VAL A 1 112 ? 5.725 3.307 8.876 1.00 93.44 112 VAL A C 1
ATOM 848 O O . VAL A 1 112 ? 4.696 2.757 9.257 1.00 93.44 112 VAL A O 1
ATOM 851 N N . ARG A 1 113 ? 6.904 2.671 8.885 1.00 91.50 113 ARG A N 1
ATOM 852 C CA . ARG A 1 113 ? 7.055 1.232 9.188 1.00 91.50 113 ARG A CA 1
ATOM 853 C C . ARG A 1 113 ? 6.561 0.795 10.573 1.00 91.50 113 ARG A C 1
ATOM 855 O O . ARG A 1 113 ? 6.357 -0.391 10.797 1.00 91.50 113 ARG A O 1
ATOM 862 N N . SER A 1 114 ? 6.450 1.726 11.520 1.00 90.81 114 SER A N 1
ATOM 863 C CA . SER A 1 114 ? 5.953 1.474 12.880 1.00 90.81 114 SER A CA 1
ATOM 864 C C . SER A 1 114 ? 4.452 1.729 13.027 1.00 90.81 114 SER A C 1
ATOM 866 O O . SER A 1 114 ? 3.891 1.453 14.087 1.00 90.81 114 SER A O 1
ATOM 868 N N . ILE A 1 115 ? 3.797 2.263 11.993 1.00 93.00 115 ILE A N 1
ATOM 869 C CA . ILE A 1 115 ? 2.369 2.564 12.010 1.00 93.00 115 ILE A CA 1
ATOM 870 C C . ILE A 1 115 ? 1.582 1.276 11.767 1.00 93.00 115 ILE A C 1
ATOM 872 O O . ILE A 1 115 ? 1.837 0.530 10.824 1.00 93.00 115 ILE A O 1
ATOM 876 N N . THR A 1 116 ? 0.581 1.035 12.612 1.00 92.62 116 THR A N 1
ATOM 877 C CA . THR A 1 116 ? -0.281 -0.145 12.521 1.00 92.62 116 THR A CA 1
ATOM 878 C C . THR A 1 116 ? -1.039 -0.205 11.192 1.00 92.62 116 THR A C 1
ATOM 880 O O . THR A 1 116 ? -1.531 0.808 10.674 1.00 92.62 116 THR A O 1
ATOM 883 N N . ASP A 1 117 ? -1.168 -1.426 10.672 1.00 94.62 117 ASP A N 1
ATOM 884 C CA . ASP A 1 117 ? -1.851 -1.757 9.421 1.00 94.62 117 ASP A CA 1
ATOM 885 C C . ASP A 1 117 ? -1.315 -0.979 8.209 1.00 94.62 117 ASP A C 1
ATOM 887 O O . ASP A 1 117 ? -2.087 -0.522 7.363 1.00 94.62 117 ASP A O 1
ATOM 891 N N . VAL A 1 118 ? 0.004 -0.781 8.146 1.00 95.44 118 VAL A N 1
ATOM 892 C CA . VAL A 1 118 ? 0.716 -0.260 6.974 1.00 95.44 118 VAL A CA 1
ATOM 893 C C . VAL A 1 118 ? 1.708 -1.320 6.508 1.00 95.44 118 VAL A C 1
ATOM 895 O O . VAL A 1 118 ? 2.573 -1.752 7.268 1.00 95.44 118 VAL A O 1
ATOM 898 N N . TYR A 1 119 ? 1.566 -1.751 5.260 1.00 95.19 119 TYR A N 1
ATOM 899 C CA . TYR A 1 119 ? 2.318 -2.860 4.681 1.00 95.19 119 TYR A CA 1
ATOM 900 C C . TYR A 1 119 ? 3.008 -2.439 3.392 1.00 95.19 119 TYR A C 1
ATOM 902 O O . TYR A 1 119 ? 2.590 -1.483 2.736 1.00 95.19 119 TYR A O 1
ATOM 910 N N . PHE A 1 120 ? 4.048 -3.178 3.022 1.00 93.94 120 PHE A N 1
ATOM 911 C CA . PHE A 1 120 ? 4.780 -2.961 1.780 1.00 93.94 120 PHE A CA 1
ATOM 912 C C . PHE A 1 120 ? 4.773 -4.220 0.922 1.00 93.94 120 PHE A C 1
ATOM 914 O O . PHE A 1 120 ? 4.978 -5.329 1.424 1.00 93.94 120 PHE A O 1
ATOM 921 N N . VAL A 1 121 ? 4.567 -4.024 -0.375 1.00 93.25 121 VAL A N 1
ATOM 922 C CA . VAL A 1 121 ? 4.702 -5.038 -1.413 1.00 93.25 121 VAL A CA 1
ATOM 923 C C . VAL A 1 121 ? 5.684 -4.504 -2.443 1.00 93.25 121 VAL A C 1
ATOM 925 O O . VAL A 1 121 ? 5.417 -3.527 -3.143 1.00 93.25 121 VAL A O 1
ATOM 928 N N . GLU A 1 122 ? 6.829 -5.165 -2.541 1.00 91.38 122 GLU A N 1
ATOM 929 C CA . GLU A 1 122 ? 7.768 -4.912 -3.623 1.00 91.38 122 GLU A CA 1
ATOM 930 C C . GLU A 1 122 ? 7.221 -5.505 -4.926 1.00 91.38 122 GLU A C 1
ATOM 932 O O . GLU A 1 122 ? 6.882 -6.697 -4.989 1.00 91.38 122 GLU A O 1
ATOM 937 N N . GLY A 1 123 ? 7.102 -4.660 -5.948 1.00 90.44 123 GLY A N 1
ATOM 938 C CA . GLY A 1 123 ? 6.540 -5.042 -7.236 1.00 90.44 123 GLY A CA 1
ATOM 939 C C . GLY A 1 123 ? 6.237 -3.853 -8.140 1.00 90.44 123 GLY A C 1
ATOM 940 O O . GLY A 1 123 ? 6.361 -2.689 -7.755 1.00 90.44 123 GLY A O 1
ATOM 941 N N . ASN A 1 124 ? 5.821 -4.142 -9.368 1.00 88.69 124 ASN A N 1
ATOM 942 C CA . ASN A 1 124 ? 5.428 -3.119 -10.320 1.00 88.69 124 ASN A CA 1
ATOM 943 C C . ASN A 1 124 ? 3.966 -2.690 -10.059 1.00 88.69 124 ASN A C 1
ATOM 945 O O . ASN A 1 124 ? 3.056 -3.494 -10.255 1.00 88.69 124 ASN A O 1
ATOM 949 N N . PRO A 1 125 ? 3.695 -1.421 -9.703 1.00 88.75 125 PRO A N 1
ATOM 950 C CA . PRO A 1 125 ? 2.350 -0.945 -9.356 1.00 88.75 125 PRO A CA 1
ATOM 951 C C . PRO A 1 125 ? 1.327 -1.017 -10.500 1.00 88.75 125 PRO A C 1
ATOM 953 O O . PRO A 1 125 ? 0.134 -0.872 -10.250 1.00 88.75 125 PRO A O 1
ATOM 956 N N . VAL A 1 126 ? 1.766 -1.201 -11.750 1.00 88.25 126 VAL A N 1
ATOM 957 C CA . VAL A 1 126 ? 0.865 -1.381 -12.902 1.00 88.25 126 VAL A CA 1
ATOM 958 C C . VAL A 1 126 ? 0.737 -2.841 -13.339 1.00 88.25 126 VAL A C 1
ATOM 960 O O . VAL A 1 126 ? -0.056 -3.148 -14.227 1.00 88.25 126 VAL A O 1
ATOM 963 N N . SER A 1 127 ? 1.506 -3.750 -12.734 1.00 89.81 127 SER A N 1
ATOM 964 C CA . SER A 1 127 ? 1.441 -5.181 -13.024 1.00 89.81 127 SER A CA 1
ATOM 965 C C . SER A 1 127 ? 0.215 -5.799 -12.347 1.00 89.81 127 SER A C 1
ATOM 967 O O . SER A 1 127 ? 0.110 -5.741 -11.120 1.00 89.81 127 SER A O 1
ATOM 969 N N . PRO A 1 128 ? -0.693 -6.458 -13.094 1.00 89.31 128 PRO A N 1
ATOM 970 C CA . PRO A 1 128 ? -1.829 -7.163 -12.498 1.00 89.31 128 PRO A CA 1
ATOM 971 C C . PRO A 1 128 ? -1.404 -8.227 -11.480 1.00 89.31 128 PRO A C 1
ATOM 973 O O . PRO A 1 128 ? -2.111 -8.466 -10.505 1.00 89.31 128 PRO A O 1
ATOM 976 N N . PHE A 1 129 ? -0.240 -8.847 -11.692 1.00 90.06 129 PHE A N 1
ATOM 977 C CA . PHE A 1 129 ? 0.318 -9.834 -10.774 1.00 90.06 129 PHE A CA 1
ATOM 978 C C . PHE A 1 129 ? 0.675 -9.203 -9.422 1.00 90.06 129 PHE A C 1
ATOM 980 O O . PHE A 1 129 ? 0.251 -9.700 -8.383 1.00 90.06 129 PHE A O 1
ATOM 987 N N . ASP A 1 130 ? 1.377 -8.070 -9.418 1.00 89.38 130 ASP A N 1
ATOM 988 C CA . ASP A 1 130 ? 1.764 -7.404 -8.169 1.00 89.38 130 ASP A CA 1
ATOM 989 C C . ASP A 1 130 ? 0.570 -6.757 -7.466 1.00 89.38 130 ASP A C 1
ATOM 991 O O . ASP A 1 130 ? 0.482 -6.789 -6.241 1.00 89.38 130 ASP A O 1
ATOM 995 N N . LEU A 1 131 ? -0.407 -6.269 -8.232 1.00 88.00 131 LEU A N 1
ATOM 996 C CA . LEU A 1 131 ? -1.680 -5.790 -7.698 1.00 88.00 131 LEU A CA 1
ATOM 997 C C . LEU A 1 131 ? -2.504 -6.904 -7.042 1.00 88.00 131 LEU A C 1
ATOM 999 O O . LEU A 1 131 ? -3.211 -6.641 -6.077 1.00 88.00 131 LEU A O 1
ATOM 1003 N N . SER A 1 132 ? -2.407 -8.151 -7.516 1.00 88.81 132 SER A N 1
ATOM 1004 C CA . SER A 1 132 ? -3.110 -9.284 -6.891 1.00 88.81 132 SER A CA 1
ATOM 1005 C C . SER A 1 132 ? -2.574 -9.640 -5.496 1.00 88.81 132 SER A C 1
ATOM 1007 O O . SER A 1 132 ? -3.250 -10.314 -4.719 1.00 88.81 132 SER A O 1
ATOM 1009 N N . ARG A 1 133 ? -1.361 -9.173 -5.174 1.00 86.69 133 ARG A N 1
ATOM 1010 C CA . ARG A 1 133 ? -0.686 -9.358 -3.882 1.00 86.69 133 ARG A CA 1
ATOM 1011 C C . ARG A 1 133 ? -0.963 -8.198 -2.912 1.00 86.69 133 ARG A C 1
ATOM 1013 O O . ARG A 1 133 ? -0.433 -8.226 -1.800 1.00 86.69 133 ARG A O 1
ATOM 1020 N N . ALA A 1 134 ? -1.737 -7.193 -3.341 1.00 85.69 134 ALA A N 1
ATOM 1021 C CA . ALA A 1 134 ? -1.911 -5.911 -2.665 1.00 85.69 134 ALA A CA 1
ATOM 1022 C C . ALA A 1 134 ? -3.295 -5.685 -2.064 1.00 85.69 134 ALA A C 1
ATOM 1024 O O . ALA A 1 134 ? -4.327 -6.188 -2.564 1.00 85.69 134 ALA A O 1
#

pLDDT: mean 76.17, std 19.48, range [38.22, 96.56]

Organism: Perkinsus olseni (NCBI:txid32597)

Sequence (134 aa):
VTLDQLQSVYSKELGGHRESIMAELRATKPVYDGDDNVEGSAQAFIPPPVDVLVRGGHIVFLSVAGTGDSGKSVSMPLGIAKFVEPLRSQYTKQPRPIVVVASSLPKDWHEVRSITDVYFVEGNPVSPFDLSRA